Protein AF-W9ZZR2-F1 (afdb_monomer_lite)

Foldseek 3Di:
DDQVVLLVLLVVLADDDADSVLSSLCCVLQVVDSVSSNVLRVVQRVCPPVDGSNNSSVVSVVVVVVVVVVLVVLVPPCDPDNPPPCVVSVVVVVVVVVVPDDPPPPPDD

Structure (mmCIF, N/CA/C/O backbone):
data_AF-W9ZZR2-F1
#
_entry.id   AF-W9ZZR2-F1
#
loop_
_atom_site.group_PDB
_atom_site.id
_atom_site.type_symbol
_atom_site.label_atom_id
_atom_site.label_alt_id
_atom_site.label_comp_id
_atom_site.label_asym_id
_atom_site.label_entity_id
_atom_site.label_seq_id
_atom_site.pdbx_PDB_ins_code
_atom_site.Cartn_x
_atom_site.Cartn_y
_atom_site.Cartn_z
_atom_site.occupancy
_atom_site.B_iso_or_equiv
_atom_site.auth_seq_id
_atom_site.auth_comp_id
_atom_site.auth_asym_id
_atom_site.auth_atom_id
_atom_site.pdbx_PDB_model_num
ATOM 1 N N . MET A 1 1 ? 9.730 -5.876 -9.484 1.00 75.56 1 MET A N 1
ATOM 2 C CA . MET A 1 1 ? 10.234 -5.769 -8.102 1.00 75.56 1 MET A CA 1
ATOM 3 C C . MET A 1 1 ? 9.880 -7.071 -7.409 1.00 75.56 1 MET A C 1
ATOM 5 O O . MET A 1 1 ? 8.782 -7.553 -7.658 1.00 75.56 1 MET A O 1
ATOM 9 N N . ASP A 1 2 ? 10.796 -7.660 -6.647 1.00 85.00 2 ASP A N 1
ATOM 10 C CA . ASP A 1 2 ? 10.538 -8.896 -5.894 1.00 85.00 2 ASP A CA 1
ATOM 11 C C . ASP A 1 2 ? 9.971 -8.614 -4.484 1.00 85.00 2 ASP A C 1
ATOM 13 O O . ASP A 1 2 ? 9.865 -7.455 -4.061 1.00 85.00 2 ASP A O 1
ATOM 17 N N . ASP A 1 3 ? 9.591 -9.674 -3.764 1.00 82.75 3 ASP A N 1
ATOM 18 C CA . ASP A 1 3 ? 9.002 -9.590 -2.421 1.00 82.75 3 ASP A CA 1
ATOM 19 C C . ASP A 1 3 ? 9.927 -8.913 -1.407 1.00 82.75 3 ASP A C 1
ATOM 21 O O . ASP A 1 3 ? 9.482 -8.095 -0.599 1.00 82.75 3 ASP A O 1
ATOM 25 N N . ALA A 1 4 ? 11.224 -9.225 -1.453 1.00 87.12 4 ALA A N 1
ATOM 26 C CA . ALA A 1 4 ? 12.199 -8.703 -0.505 1.00 87.12 4 ALA A CA 1
ATOM 27 C C . ALA A 1 4 ? 12.405 -7.197 -0.703 1.00 87.12 4 ALA A C 1
ATOM 29 O O . ALA A 1 4 ? 12.351 -6.430 0.259 1.00 87.12 4 ALA A O 1
ATOM 30 N N . GLN A 1 5 ? 12.562 -6.764 -1.955 1.00 90.44 5 GLN A N 1
ATOM 31 C CA . GLN A 1 5 ? 12.668 -5.357 -2.329 1.00 90.44 5 GLN A CA 1
ATOM 32 C C . GLN A 1 5 ? 11.398 -4.584 -1.973 1.00 90.44 5 GLN A C 1
ATOM 34 O O . GLN A 1 5 ? 11.482 -3.455 -1.488 1.00 90.44 5 GLN A O 1
ATOM 39 N N . GLY A 1 6 ? 10.223 -5.183 -2.179 1.00 90.50 6 GLY A N 1
ATOM 40 C CA . GLY A 1 6 ? 8.955 -4.548 -1.841 1.00 90.50 6 GLY A CA 1
ATOM 41 C C . GLY A 1 6 ? 8.739 -4.380 -0.355 1.00 90.50 6 GLY A C 1
ATOM 42 O O . GLY A 1 6 ? 8.369 -3.291 0.087 1.00 90.50 6 GLY A O 1
ATOM 43 N N . LEU A 1 7 ? 9.039 -5.419 0.420 1.00 90.69 7 LEU A N 1
ATOM 44 C CA . LEU A 1 7 ? 8.944 -5.352 1.867 1.00 90.69 7 LEU A CA 1
ATOM 45 C C . LEU A 1 7 ? 9.943 -4.344 2.429 1.00 90.69 7 LEU A C 1
ATOM 47 O O . LEU A 1 7 ? 9.558 -3.515 3.246 1.00 90.69 7 LEU A O 1
ATOM 51 N N . GLN A 1 8 ? 11.184 -4.343 1.940 1.00 93.50 8 GLN A N 1
ATOM 52 C CA . GLN A 1 8 ? 12.192 -3.368 2.350 1.00 93.50 8 GLN A CA 1
ATOM 53 C C . GLN A 1 8 ? 11.769 -1.935 1.998 1.00 93.50 8 GLN A C 1
ATOM 55 O O . GLN A 1 8 ? 11.904 -1.030 2.819 1.00 93.50 8 GLN A O 1
ATOM 60 N N . LEU A 1 9 ? 11.222 -1.704 0.799 1.00 93.62 9 LEU A N 1
ATOM 61 C CA . LEU A 1 9 ? 10.700 -0.392 0.414 1.00 93.62 9 LEU A CA 1
ATOM 62 C C . LEU A 1 9 ? 9.563 0.046 1.341 1.00 93.62 9 LEU A C 1
ATOM 64 O O . LEU A 1 9 ? 9.546 1.192 1.784 1.00 93.62 9 LEU A O 1
ATOM 68 N N . PHE A 1 10 ? 8.627 -0.850 1.644 1.00 92.69 10 PHE A N 1
ATOM 69 C CA . PHE A 1 10 ? 7.491 -0.552 2.509 1.00 92.69 10 PHE A CA 1
ATOM 70 C C . PHE A 1 10 ? 7.932 -0.283 3.954 1.00 92.69 10 PHE A C 1
ATOM 72 O O . PHE A 1 10 ? 7.509 0.714 4.536 1.00 92.69 10 PHE A O 1
ATOM 79 N N . GLN A 1 11 ? 8.868 -1.083 4.480 1.00 91.88 11 GLN A N 1
ATOM 80 C CA . GLN A 1 11 ? 9.525 -0.882 5.779 1.00 91.88 11 GLN A CA 1
ATOM 81 C C . GLN A 1 11 ? 10.217 0.477 5.862 1.00 91.88 11 GLN A C 1
ATOM 83 O O . GLN A 1 11 ? 9.983 1.230 6.797 1.00 91.88 11 GLN A O 1
ATOM 88 N N . ASN A 1 12 ? 11.006 0.836 4.848 1.00 92.88 12 ASN A N 1
ATOM 89 C CA . ASN A 1 12 ? 11.715 2.115 4.805 1.00 92.88 12 ASN A CA 1
ATOM 90 C C . ASN A 1 12 ? 10.779 3.330 4.759 1.00 92.88 12 ASN A C 1
ATOM 92 O O . ASN A 1 12 ? 11.215 4.454 5.014 1.00 92.88 12 ASN A O 1
ATOM 96 N N . LYS A 1 13 ? 9.524 3.139 4.340 1.00 92.06 13 LYS A N 1
ATOM 97 C CA . LYS A 1 13 ? 8.546 4.219 4.193 1.00 92.06 13 LYS A CA 1
ATOM 98 C C . LYS A 1 13 ? 7.548 4.286 5.340 1.00 92.06 13 LYS A C 1
ATOM 100 O O . LYS A 1 13 ? 6.969 5.353 5.511 1.00 92.06 13 LYS A O 1
ATOM 105 N N . LEU A 1 14 ? 7.324 3.213 6.094 1.00 89.31 14 LEU A N 1
ATOM 106 C CA . LEU A 1 14 ? 6.409 3.194 7.235 1.00 89.31 14 LEU A CA 1
ATOM 107 C C . LEU A 1 14 ? 7.109 3.620 8.529 1.00 89.31 14 LEU A C 1
ATOM 109 O O . LEU A 1 14 ? 8.231 3.218 8.816 1.00 89.31 14 LEU A O 1
ATOM 113 N N . ASN A 1 15 ? 6.412 4.418 9.335 1.00 85.69 15 ASN A N 1
ATOM 114 C CA . ASN A 1 15 ? 6.874 4.826 10.654 1.00 85.69 15 ASN A CA 1
ATOM 115 C C . ASN A 1 15 ? 6.273 3.881 11.702 1.00 85.69 15 ASN A C 1
ATOM 117 O O . ASN A 1 15 ? 5.176 4.131 12.199 1.00 85.69 15 ASN A O 1
ATOM 121 N N . GLY A 1 16 ? 6.982 2.804 12.034 1.00 80.88 16 GLY A N 1
ATOM 122 C CA . GLY A 1 16 ? 6.587 1.876 13.096 1.00 80.88 16 GLY A CA 1
ATOM 123 C C . GLY A 1 16 ? 6.615 0.415 12.672 1.00 80.88 16 GLY A C 1
ATOM 124 O O . GLY A 1 16 ? 6.908 0.092 11.522 1.00 80.88 16 GLY A O 1
ATOM 125 N N . ASP A 1 17 ? 6.323 -0.456 13.634 1.00 80.88 17 ASP A N 1
ATOM 126 C CA . ASP A 1 17 ? 6.237 -1.891 13.396 1.00 80.88 17 ASP A CA 1
ATOM 127 C C . ASP A 1 17 ? 4.906 -2.262 12.736 1.00 80.88 17 ASP A C 1
ATOM 129 O O . ASP A 1 17 ? 3.886 -1.583 12.901 1.00 80.88 17 ASP A O 1
ATOM 133 N N . PHE A 1 18 ? 4.920 -3.344 11.974 1.00 84.38 18 PHE A N 1
ATOM 134 C CA . PHE A 1 18 ? 3.742 -3.842 11.293 1.00 84.38 18 PHE A CA 1
ATOM 135 C C . PHE A 1 18 ? 3.800 -5.348 11.113 1.00 84.38 18 PHE A C 1
ATOM 137 O O . PHE A 1 18 ? 4.859 -5.951 10.965 1.00 84.38 18 PHE A O 1
ATOM 144 N N . ASP A 1 19 ? 2.612 -5.938 11.060 1.00 88.44 19 ASP A N 1
ATOM 145 C CA . ASP A 1 19 ? 2.466 -7.344 10.739 1.00 88.44 19 ASP A CA 1
ATOM 146 C C . ASP A 1 19 ? 2.971 -7.636 9.317 1.00 88.44 19 ASP A C 1
ATOM 148 O O . ASP A 1 19 ? 2.566 -6.996 8.338 1.00 88.44 19 ASP A O 1
ATOM 152 N N . ARG A 1 20 ? 3.887 -8.600 9.219 1.00 88.12 20 ARG A N 1
ATOM 153 C CA . ARG A 1 20 ? 4.579 -8.946 7.975 1.00 88.12 20 ARG A CA 1
ATOM 154 C C . ARG A 1 20 ? 3.635 -9.598 6.971 1.00 88.12 20 ARG A C 1
ATOM 156 O O . ARG A 1 20 ? 3.781 -9.358 5.771 1.00 88.12 20 ARG A O 1
ATOM 163 N N . ASP A 1 21 ? 2.665 -10.366 7.454 1.00 90.25 21 ASP A N 1
ATOM 164 C CA . ASP A 1 21 ? 1.683 -11.038 6.605 1.00 90.25 21 ASP A CA 1
ATOM 165 C C . ASP A 1 21 ? 0.745 -9.995 5.982 1.00 90.25 21 ASP A C 1
ATOM 167 O O . ASP A 1 21 ? 0.656 -9.899 4.757 1.00 90.25 21 ASP A O 1
ATOM 171 N N . ALA A 1 22 ? 0.186 -9.089 6.795 1.00 89.31 22 ALA A N 1
ATOM 172 C CA . ALA A 1 22 ? -0.602 -7.960 6.293 1.00 89.31 22 ALA A CA 1
ATOM 173 C C . ALA A 1 22 ? 0.178 -7.058 5.316 1.00 89.31 22 ALA A C 1
ATOM 175 O O . ALA A 1 22 ? -0.387 -6.557 4.342 1.00 89.31 22 ALA A O 1
ATOM 176 N N . ALA A 1 23 ? 1.474 -6.833 5.552 1.00 91.19 23 ALA A N 1
ATOM 177 C CA . ALA A 1 23 ? 2.312 -6.083 4.620 1.00 91.19 23 ALA A CA 1
ATOM 178 C C . ALA A 1 23 ? 2.483 -6.815 3.285 1.00 91.19 23 ALA A C 1
ATOM 180 O O . ALA A 1 23 ? 2.384 -6.185 2.235 1.00 91.19 23 ALA A O 1
ATOM 181 N N . THR A 1 24 ? 2.688 -8.131 3.313 1.00 92.94 24 THR A N 1
ATOM 182 C CA . THR A 1 24 ? 2.810 -8.958 2.104 1.00 92.94 24 THR A CA 1
ATOM 183 C C . THR A 1 24 ? 1.528 -8.903 1.274 1.00 92.94 24 THR A C 1
ATOM 185 O O . THR A 1 24 ? 1.585 -8.655 0.068 1.00 92.94 24 THR A O 1
ATOM 188 N N . ASP A 1 25 ? 0.367 -8.998 1.922 1.00 93.62 25 ASP A N 1
ATOM 189 C CA . ASP A 1 25 ? -0.930 -8.879 1.253 1.00 93.62 25 ASP A CA 1
ATOM 190 C C . ASP A 1 25 ? -1.141 -7.496 0.616 1.00 93.62 25 ASP A C 1
ATOM 192 O O . ASP A 1 25 ? -1.669 -7.391 -0.495 1.00 93.62 25 ASP A O 1
ATOM 196 N N . VAL A 1 26 ? -0.695 -6.419 1.278 1.00 93.25 26 VAL A N 1
ATOM 197 C CA . VAL A 1 26 ? -0.711 -5.066 0.699 1.00 93.25 26 VAL A CA 1
ATOM 198 C C . VAL A 1 26 ? 0.193 -4.987 -0.529 1.00 93.25 26 VAL A C 1
ATOM 200 O O . VAL A 1 26 ? -0.230 -4.450 -1.551 1.00 93.25 26 VAL A O 1
ATOM 203 N N . LEU A 1 27 ? 1.412 -5.527 -0.478 1.00 94.12 27 LEU A N 1
ATOM 204 C CA . LEU A 1 27 ? 2.331 -5.513 -1.623 1.00 94.12 27 LEU A CA 1
ATOM 205 C C . LEU A 1 27 ? 1.748 -6.249 -2.832 1.00 94.12 27 LEU A C 1
ATOM 207 O O . LEU A 1 27 ? 1.791 -5.725 -3.950 1.00 94.12 27 LEU A O 1
ATOM 211 N N . TRP A 1 28 ? 1.146 -7.415 -2.592 1.00 93.19 28 TRP A N 1
ATOM 212 C CA . TRP A 1 28 ? 0.461 -8.189 -3.619 1.00 93.19 28 TRP A CA 1
ATOM 213 C C . TRP A 1 28 ? -0.726 -7.420 -4.211 1.00 93.19 28 TRP A C 1
ATOM 215 O O . TRP A 1 28 ? -0.837 -7.295 -5.434 1.00 93.19 28 TRP A O 1
ATOM 225 N N . ALA A 1 29 ? -1.566 -6.818 -3.361 1.00 90.50 29 ALA A N 1
ATOM 226 C CA . ALA A 1 29 ? -2.710 -6.011 -3.785 1.00 90.50 29 ALA A CA 1
ATOM 227 C C . ALA A 1 29 ? -2.305 -4.760 -4.591 1.00 90.50 29 ALA A C 1
ATOM 229 O O . ALA A 1 29 ? -3.064 -4.302 -5.445 1.00 90.50 29 ALA A O 1
ATOM 230 N N . LEU A 1 30 ? -1.107 -4.224 -4.345 1.00 90.94 30 LEU A N 1
ATOM 231 C CA . LEU A 1 30 ? -0.517 -3.099 -5.078 1.00 90.94 30 LEU A CA 1
ATOM 232 C C . LEU A 1 30 ? 0.314 -3.538 -6.296 1.00 90.94 30 LEU A C 1
ATOM 234 O O . LEU A 1 30 ? 1.011 -2.712 -6.892 1.00 90.94 30 LEU A O 1
ATOM 238 N N . ASN A 1 31 ? 0.271 -4.827 -6.655 1.00 90.75 31 ASN A N 1
ATOM 239 C CA . ASN A 1 31 ? 1.020 -5.430 -7.758 1.00 90.75 31 ASN A CA 1
ATOM 240 C C . ASN A 1 31 ? 2.526 -5.119 -7.723 1.00 90.75 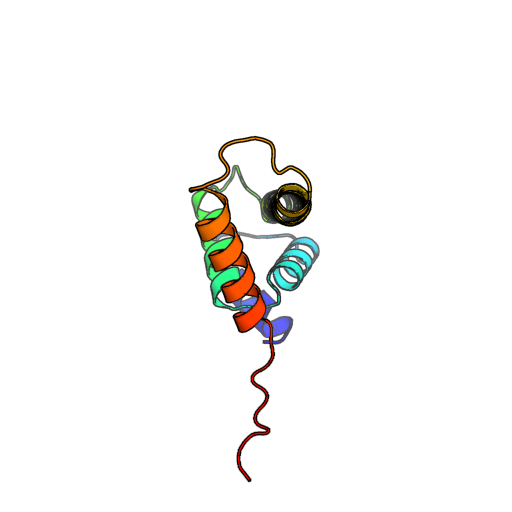31 ASN A C 1
ATOM 242 O O . ASN A 1 31 ? 3.163 -5.016 -8.771 1.00 90.75 31 ASN A O 1
ATOM 246 N N . TYR A 1 32 ? 3.097 -4.941 -6.529 1.00 89.81 32 TYR A N 1
ATOM 247 C CA . TYR A 1 32 ? 4.508 -4.598 -6.346 1.00 89.81 32 TYR A CA 1
ATOM 248 C C . TYR A 1 32 ? 4.950 -3.328 -7.101 1.00 89.81 32 TYR A C 1
ATOM 250 O O . TYR A 1 32 ? 6.122 -3.184 -7.457 1.00 89.81 32 TYR A O 1
ATOM 258 N N . ILE A 1 33 ? 4.032 -2.384 -7.351 1.00 90.81 33 ILE A N 1
ATOM 259 C CA . ILE A 1 33 ? 4.345 -1.113 -8.015 1.00 90.81 33 ILE A CA 1
ATOM 260 C C . ILE A 1 33 ? 4.981 -0.158 -6.986 1.00 90.81 33 ILE A C 1
ATOM 262 O O . ILE A 1 33 ? 4.289 0.278 -6.060 1.00 90.81 33 ILE A O 1
ATOM 266 N N . PRO A 1 34 ? 6.259 0.254 -7.139 1.00 88.88 34 PRO A N 1
ATOM 267 C CA . PRO A 1 34 ? 6.974 1.036 -6.118 1.00 88.88 34 PRO A CA 1
ATOM 268 C C . PRO A 1 34 ? 6.288 2.353 -5.734 1.00 88.88 34 PRO A C 1
ATOM 270 O O . PRO A 1 34 ? 6.294 2.764 -4.569 1.00 88.88 34 PRO A O 1
ATOM 273 N N . LEU A 1 35 ? 5.667 3.016 -6.712 1.00 92.62 35 LEU A N 1
ATOM 274 C CA . LEU A 1 35 ? 4.935 4.257 -6.484 1.00 92.62 35 LEU A CA 1
ATOM 275 C C . LEU A 1 35 ? 3.688 4.027 -5.623 1.00 92.62 35 LEU A C 1
ATOM 277 O O . LEU A 1 35 ? 3.455 4.777 -4.677 1.00 92.62 35 LEU A O 1
ATOM 281 N N . ALA A 1 36 ? 2.925 2.972 -5.912 1.00 91.19 36 ALA A N 1
ATOM 282 C CA . ALA A 1 36 ? 1.727 2.623 -5.158 1.00 91.19 36 ALA A CA 1
ATOM 283 C C . ALA A 1 36 ? 2.079 2.261 -3.705 1.00 91.19 36 ALA A C 1
ATOM 285 O O . ALA A 1 36 ? 1.429 2.731 -2.775 1.00 91.19 36 ALA A O 1
ATOM 286 N N . ILE A 1 37 ? 3.175 1.523 -3.506 1.00 93.12 37 ILE A N 1
ATOM 287 C CA . ILE A 1 3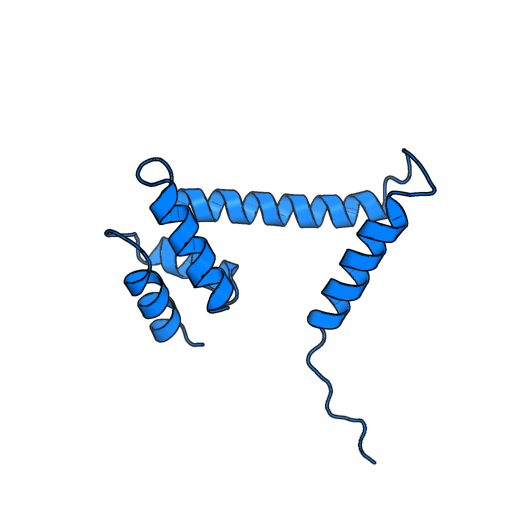7 ? 3.721 1.168 -2.186 1.00 93.12 37 ILE A CA 1
ATOM 288 C C . ILE A 1 37 ? 4.117 2.419 -1.398 1.00 93.12 37 ILE A C 1
ATOM 290 O O . ILE A 1 37 ? 3.746 2.573 -0.234 1.00 93.12 37 ILE A O 1
ATOM 294 N N . THR A 1 38 ? 4.825 3.349 -2.043 1.00 93.44 38 THR A N 1
ATOM 295 C CA . THR A 1 38 ? 5.236 4.615 -1.415 1.00 93.44 38 THR A CA 1
ATOM 296 C C . THR A 1 38 ? 4.023 5.452 -1.004 1.00 93.44 38 THR A C 1
ATOM 298 O O . THR A 1 38 ? 4.003 6.025 0.085 1.00 93.44 38 THR A O 1
ATOM 301 N N . GLN A 1 39 ? 2.990 5.504 -1.849 1.00 93.88 39 GLN A N 1
ATOM 302 C CA . GLN A 1 39 ? 1.750 6.222 -1.551 1.00 93.88 39 GLN A CA 1
ATOM 303 C C . GLN A 1 39 ? 0.956 5.565 -0.415 1.00 93.88 39 GLN A C 1
ATOM 305 O O . GLN A 1 39 ? 0.467 6.272 0.466 1.00 93.88 39 GLN A O 1
ATOM 310 N N . ALA A 1 40 ? 0.861 4.233 -0.401 1.00 93.19 40 ALA A N 1
ATOM 311 C CA . ALA A 1 40 ? 0.212 3.478 0.666 1.00 93.19 40 ALA A CA 1
ATOM 312 C C . ALA A 1 40 ? 0.880 3.742 2.022 1.00 93.19 40 ALA A C 1
ATOM 314 O O . ALA A 1 40 ? 0.206 4.126 2.979 1.00 93.19 40 ALA A O 1
ATOM 315 N N . ALA A 1 41 ? 2.210 3.636 2.084 1.00 93.75 41 ALA A N 1
ATOM 316 C CA . ALA A 1 41 ? 2.970 3.911 3.299 1.00 93.75 41 ALA A CA 1
ATOM 317 C C . ALA A 1 41 ? 2.787 5.361 3.783 1.00 93.75 41 ALA A C 1
ATOM 319 O O . ALA A 1 41 ? 2.513 5.599 4.959 1.00 93.75 41 ALA A O 1
ATOM 320 N N . ALA A 1 42 ? 2.848 6.341 2.873 1.00 92.81 42 ALA A N 1
ATOM 321 C CA . ALA A 1 42 ? 2.620 7.746 3.212 1.00 92.81 42 ALA A CA 1
ATOM 322 C C . ALA A 1 42 ? 1.202 8.003 3.754 1.00 92.81 42 ALA A C 1
ATOM 324 O O . ALA A 1 42 ? 1.028 8.775 4.700 1.00 92.81 42 ALA A O 1
ATOM 325 N N . TYR A 1 43 ? 0.187 7.351 3.179 1.00 91.19 43 TYR A N 1
ATOM 326 C CA . TYR A 1 43 ? -1.193 7.446 3.650 1.00 91.19 43 TYR A CA 1
ATOM 327 C C . TYR A 1 43 ? -1.355 6.878 5.064 1.00 91.19 43 TYR A C 1
ATOM 329 O O . TYR A 1 43 ? -1.959 7.536 5.914 1.00 91.19 43 TYR A O 1
ATOM 337 N N . ILE A 1 44 ? -0.799 5.688 5.314 1.00 91.75 44 ILE A N 1
ATOM 338 C CA . ILE A 1 44 ? -0.837 5.023 6.622 1.00 91.75 44 ILE A CA 1
ATOM 339 C C . ILE A 1 44 ? -0.154 5.906 7.669 1.00 91.75 44 ILE A C 1
ATOM 341 O O . ILE A 1 44 ? -0.782 6.252 8.665 1.00 91.75 44 ILE A O 1
ATOM 345 N N . ASN A 1 45 ? 1.065 6.384 7.402 1.00 91.25 45 ASN A N 1
ATOM 346 C CA . ASN A 1 45 ? 1.793 7.264 8.322 1.00 9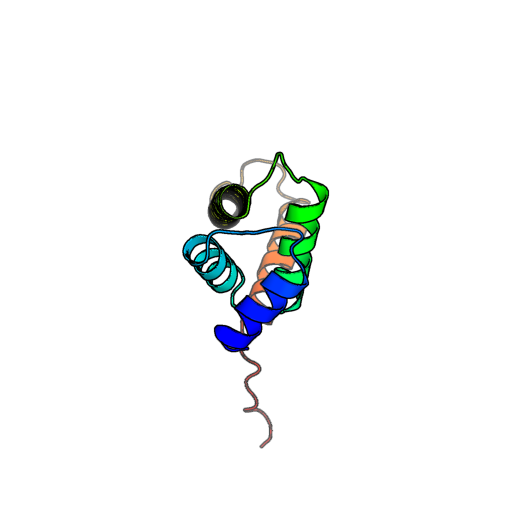1.25 45 ASN A CA 1
ATOM 347 C C . ASN A 1 45 ? 1.023 8.539 8.661 1.00 91.25 45 ASN A C 1
ATOM 349 O O . ASN A 1 45 ? 0.969 8.947 9.817 1.00 91.25 45 ASN A O 1
ATOM 353 N N . ARG A 1 46 ? 0.408 9.179 7.660 1.00 90.44 46 ARG A N 1
ATOM 354 C CA . ARG A 1 46 ? -0.346 10.423 7.865 1.00 90.44 46 ARG A CA 1
ATOM 355 C C . ARG A 1 46 ? -1.592 10.223 8.729 1.00 90.44 46 ARG A C 1
ATOM 357 O O . ARG A 1 46 ? -2.097 11.190 9.293 1.00 90.44 46 ARG A O 1
ATOM 364 N N . ARG A 1 47 ? -2.118 9.001 8.790 1.00 88.62 47 ARG A N 1
ATOM 365 C CA . ARG A 1 47 ? -3.341 8.664 9.527 1.00 88.62 47 ARG A CA 1
ATOM 366 C C . ARG A 1 47 ? -3.095 7.784 10.748 1.00 88.62 47 ARG A C 1
ATOM 368 O O . ARG A 1 47 ? -4.060 7.412 11.415 1.00 88.62 47 ARG A O 1
ATOM 375 N N . ALA A 1 48 ? -1.843 7.467 11.053 1.00 82.75 48 ALA A N 1
ATOM 376 C CA . ALA A 1 48 ? -1.478 6.792 12.283 1.00 82.75 48 ALA A CA 1
ATOM 377 C C . ALA A 1 48 ? -1.859 7.666 13.500 1.00 82.75 48 ALA A C 1
ATOM 379 O O . ALA A 1 48 ? -1.726 8.891 13.435 1.00 82.75 48 ALA A O 1
ATOM 380 N N . PRO A 1 49 ? -2.349 7.069 14.604 1.00 83.25 49 PRO A N 1
ATOM 381 C CA . PRO A 1 49 ? -2.527 5.629 14.833 1.00 83.25 49 PRO A CA 1
ATOM 382 C C . PRO A 1 49 ? -3.877 5.068 14.341 1.00 83.25 49 PRO A C 1
ATOM 384 O O . PRO A 1 49 ? -4.110 3.868 14.434 1.00 83.25 49 PRO A O 1
ATOM 387 N N . CYS A 1 50 ? -4.779 5.907 13.826 1.00 87.25 50 CYS A N 1
ATOM 388 C CA . CYS A 1 50 ? -6.144 5.511 13.459 1.00 87.25 50 CYS A CA 1
ATOM 389 C C . CYS A 1 50 ? -6.216 4.531 12.276 1.00 87.25 50 CYS A C 1
ATOM 391 O O . CYS A 1 50 ? -7.229 3.858 12.101 1.00 87.25 50 CYS A O 1
ATOM 393 N N . VAL A 1 51 ? -5.176 4.471 11.440 1.00 86.69 51 VAL A N 1
ATOM 394 C CA . VAL A 1 51 ? -5.090 3.552 10.299 1.00 86.69 51 VAL A CA 1
ATOM 395 C C . VAL A 1 51 ? -3.872 2.654 10.460 1.00 86.69 51 VAL A C 1
ATOM 397 O O . VAL A 1 51 ? -2.740 3.131 10.461 1.00 86.69 51 VAL A O 1
ATOM 400 N N . SER A 1 52 ? -4.121 1.348 10.551 1.00 91.31 52 SER A N 1
ATOM 401 C CA . SER A 1 52 ? -3.094 0.305 10.487 1.00 91.31 52 SER A CA 1
ATOM 402 C C . SER A 1 52 ? -2.911 -0.209 9.053 1.00 91.31 52 SER A C 1
ATOM 404 O O . SER A 1 52 ? -3.763 0.025 8.191 1.00 91.31 52 SER A O 1
ATOM 406 N N . VAL A 1 53 ? -1.838 -0.969 8.806 1.00 92.81 53 VAL A N 1
ATOM 407 C CA . VAL A 1 53 ? -1.612 -1.676 7.528 1.00 92.81 53 VAL A CA 1
ATOM 408 C C . VAL A 1 53 ? -2.809 -2.565 7.167 1.00 92.81 53 VAL A C 1
ATOM 410 O O . VAL A 1 53 ? -3.295 -2.514 6.038 1.00 92.81 53 VAL A O 1
ATOM 413 N N . LYS A 1 54 ? -3.354 -3.302 8.142 1.00 92.44 54 LYS A N 1
ATOM 414 C CA . LYS A 1 54 ? -4.529 -4.163 7.951 1.00 92.44 54 LYS A CA 1
ATOM 415 C C . LYS A 1 54 ? -5.780 -3.360 7.582 1.00 92.44 54 LYS A C 1
ATOM 417 O O . LYS A 1 54 ? -6.448 -3.666 6.603 1.00 92.44 54 LYS A O 1
ATOM 422 N N . THR A 1 55 ? -6.058 -2.275 8.306 1.00 91.50 55 THR A N 1
ATOM 423 C CA . THR A 1 55 ? -7.209 -1.401 8.016 1.00 91.50 55 THR A CA 1
ATOM 424 C C . THR A 1 55 ? -7.102 -0.756 6.631 1.00 91.50 55 THR A C 1
ATOM 426 O O . THR A 1 55 ? -8.107 -0.587 5.936 1.00 91.50 55 THR A O 1
ATOM 429 N N . TYR A 1 56 ? -5.885 -0.396 6.211 1.00 92.62 56 TYR A N 1
ATOM 430 C CA . TYR A 1 56 ? -5.631 0.086 4.857 1.00 92.62 56 TYR A CA 1
ATOM 431 C C . TYR A 1 56 ? -5.939 -0.989 3.809 1.00 92.62 56 TYR A C 1
ATOM 433 O O . TYR A 1 56 ? -6.639 -0.688 2.842 1.00 92.62 56 TYR A O 1
ATOM 441 N N . LEU A 1 57 ? -5.472 -2.226 4.014 1.00 92.56 57 LEU A N 1
ATOM 442 C CA . LEU A 1 57 ? -5.730 -3.351 3.113 1.00 92.56 57 LEU A CA 1
ATOM 443 C C . LEU A 1 57 ? -7.231 -3.597 2.929 1.00 92.56 57 LEU A C 1
ATOM 445 O O . LEU A 1 57 ? -7.701 -3.648 1.792 1.00 92.56 57 LEU A O 1
ATOM 449 N N . ASP A 1 58 ? -7.987 -3.664 4.026 1.00 91.19 58 ASP A N 1
ATOM 450 C CA . ASP A 1 58 ? -9.440 -3.868 3.991 1.00 91.19 58 ASP A CA 1
ATOM 451 C C . ASP A 1 58 ? -10.131 -2.757 3.179 1.00 91.19 58 ASP A C 1
ATOM 453 O O . ASP A 1 58 ? -10.916 -3.021 2.263 1.00 91.19 58 ASP A O 1
ATOM 457 N N . THR A 1 59 ? -9.762 -1.498 3.446 1.00 88.69 59 THR A N 1
ATOM 458 C CA . THR A 1 59 ? -10.299 -0.319 2.742 1.00 88.69 59 THR A CA 1
ATOM 459 C C . THR A 1 59 ? -9.944 -0.335 1.252 1.00 88.69 59 THR A C 1
ATOM 461 O O . THR A 1 59 ? -10.770 0.009 0.398 1.00 88.69 59 THR A O 1
ATOM 464 N N . PHE A 1 60 ? -8.713 -0.727 0.918 1.00 88.12 60 PHE A N 1
ATOM 465 C CA . PHE A 1 60 ? -8.233 -0.825 -0.456 1.00 88.12 60 PHE A CA 1
ATOM 466 C C . PHE A 1 60 ? -9.000 -1.902 -1.229 1.00 88.12 60 PHE A C 1
ATOM 468 O O . PHE A 1 60 ? -9.499 -1.636 -2.324 1.00 88.12 60 PHE A O 1
ATOM 475 N N . GLN A 1 61 ? -9.165 -3.090 -0.643 1.00 87.62 61 GLN A N 1
ATOM 476 C CA . GLN A 1 61 ? -9.903 -4.194 -1.252 1.00 87.62 61 GLN A CA 1
ATOM 477 C C . GLN A 1 61 ? -11.387 -3.864 -1.433 1.00 87.62 61 GLN A C 1
ATOM 479 O O . GLN A 1 61 ? -11.953 -4.149 -2.490 1.00 87.62 61 GLN A O 1
ATOM 484 N N . GLU A 1 62 ? -12.023 -3.232 -0.443 1.00 84.88 62 GLU A N 1
ATOM 485 C CA . GLU A 1 62 ? -13.411 -2.779 -0.558 1.00 84.88 62 GLU A CA 1
ATOM 486 C C . GLU A 1 62 ? -13.560 -1.742 -1.679 1.00 84.88 62 GLU A C 1
ATOM 488 O O . GLU A 1 62 ? -14.461 -1.844 -2.513 1.00 84.88 62 GLU A O 1
ATOM 493 N N . SER A 1 63 ? -12.640 -0.778 -1.753 1.00 77.44 63 SER A N 1
ATOM 494 C CA . SER A 1 63 ? -12.624 0.236 -2.811 1.00 77.44 63 SER A CA 1
ATOM 495 C C . SER A 1 63 ? -12.408 -0.381 -4.191 1.00 77.44 63 SER A C 1
ATOM 497 O O . SER A 1 63 ? -13.043 0.041 -5.154 1.00 77.44 63 SER A O 1
ATOM 499 N N . ASN A 1 64 ? -11.552 -1.398 -4.306 1.00 76.75 64 ASN A N 1
ATOM 500 C CA . ASN A 1 64 ? -11.304 -2.090 -5.567 1.00 76.75 64 ASN A CA 1
ATOM 501 C C . ASN A 1 64 ? -12.527 -2.902 -6.023 1.00 76.75 64 ASN A C 1
ATOM 503 O O . ASN A 1 64 ? -12.919 -2.829 -7.185 1.00 76.75 64 ASN A O 1
ATOM 507 N N . LYS A 1 65 ? -13.199 -3.597 -5.093 1.00 74.56 65 LYS A N 1
ATOM 508 C CA . LYS A 1 65 ? -14.479 -4.277 -5.355 1.00 74.56 65 LYS A CA 1
ATOM 509 C C . LYS A 1 65 ? -15.559 -3.283 -5.784 1.00 74.56 65 LYS A C 1
ATOM 511 O O . LYS A 1 65 ? -16.251 -3.527 -6.766 1.00 74.56 65 LYS A O 1
ATOM 516 N N . LYS A 1 66 ? -15.673 -2.137 -5.101 1.00 71.56 66 LYS A N 1
ATOM 517 C CA . LYS A 1 66 ? -16.606 -1.060 -5.474 1.00 71.56 66 LYS A CA 1
ATOM 518 C C . LYS A 1 66 ? -16.294 -0.489 -6.853 1.00 71.56 66 LYS A C 1
ATOM 520 O O . LYS A 1 66 ? -17.223 -0.317 -7.624 1.00 71.56 66 LYS A O 1
ATOM 525 N N . LYS A 1 67 ? -15.024 -0.249 -7.196 1.00 66.44 67 LYS A N 1
ATOM 526 C CA . LYS A 1 67 ? -14.619 0.180 -8.546 1.00 66.44 67 LYS A CA 1
ATOM 527 C C . LYS A 1 67 ? -14.999 -0.851 -9.604 1.00 66.44 67 LYS A C 1
ATOM 529 O O . LYS A 1 67 ? -15.609 -0.480 -10.594 1.00 66.44 67 LYS A O 1
ATOM 534 N N . GLY A 1 68 ? -14.706 -2.131 -9.369 1.00 61.06 68 GLY A N 1
ATOM 535 C CA . GLY A 1 68 ? -15.130 -3.212 -10.263 1.00 61.06 68 GLY A CA 1
ATOM 536 C C . GLY A 1 68 ? -16.649 -3.259 -10.432 1.00 61.06 68 GLY A C 1
ATOM 537 O O . GLY A 1 68 ? -17.140 -3.367 -11.549 1.00 61.06 68 GLY A O 1
ATOM 538 N N . ASN A 1 69 ? -17.397 -3.086 -9.340 1.00 60.38 69 ASN A N 1
ATOM 539 C CA . ASN A 1 69 ? -18.855 -3.030 -9.369 1.00 60.38 69 ASN A CA 1
ATOM 540 C C . ASN A 1 69 ? -19.387 -1.783 -10.075 1.00 60.38 69 ASN A C 1
ATOM 542 O O . ASN A 1 69 ? -20.378 -1.904 -10.772 1.00 60.38 69 ASN A O 1
ATOM 546 N N . LEU A 1 70 ? -18.773 -0.608 -9.904 1.00 55.81 70 LEU A N 1
ATOM 547 C CA . LEU A 1 70 ? -19.165 0.618 -10.604 1.00 55.81 70 LEU A CA 1
ATOM 548 C C . LEU A 1 70 ? -18.912 0.484 -12.105 1.00 55.81 70 LEU A C 1
ATOM 550 O O . LEU A 1 70 ? -19.822 0.731 -12.877 1.00 55.81 70 LEU A O 1
ATOM 554 N N . LEU A 1 71 ? -17.744 -0.019 -12.511 1.00 58.44 71 LEU A N 1
ATOM 555 C CA . LEU A 1 71 ? -17.446 -0.295 -13.920 1.00 58.44 71 LEU A CA 1
ATOM 556 C C . LEU A 1 71 ? -18.418 -1.325 -14.520 1.00 58.44 71 LEU A C 1
ATOM 558 O O . LEU A 1 71 ? -18.914 -1.144 -15.626 1.00 58.44 71 LEU A O 1
ATOM 562 N N . ASN A 1 72 ? -18.746 -2.385 -13.775 1.00 56.69 72 ASN A N 1
ATOM 563 C CA . ASN A 1 72 ? -19.714 -3.395 -14.210 1.00 56.69 72 ASN A CA 1
ATOM 564 C C . ASN A 1 72 ? -21.163 -2.871 -14.206 1.00 56.69 72 ASN A C 1
ATOM 566 O O . ASN A 1 72 ? -21.985 -3.279 -15.020 1.00 56.69 72 ASN A O 1
ATOM 570 N N . ARG A 1 73 ? -21.494 -1.966 -13.279 1.00 47.97 73 ARG A N 1
ATOM 571 C CA . ARG A 1 73 ? -22.824 -1.369 -13.145 1.00 47.97 73 ARG A CA 1
ATOM 572 C C . ARG A 1 73 ? -23.059 -0.277 -14.178 1.00 47.97 73 ARG A C 1
ATOM 574 O O . ARG A 1 73 ? -24.149 -0.240 -14.721 1.00 47.97 73 ARG A O 1
ATOM 581 N N . ASP A 1 74 ? -22.074 0.548 -14.506 1.00 49.88 74 ASP A N 1
ATOM 582 C CA . ASP A 1 74 ? -22.191 1.551 -15.572 1.00 49.88 74 ASP A CA 1
ATOM 583 C C . ASP A 1 74 ? -22.263 0.892 -16.962 1.00 49.88 74 ASP A C 1
ATOM 585 O O . ASP A 1 74 ? -22.886 1.438 -17.869 1.00 49.88 74 ASP A O 1
ATOM 589 N N . ALA A 1 75 ? -21.752 -0.337 -17.110 1.00 49.12 75 ALA A N 1
ATOM 590 C CA . ALA A 1 75 ? -22.032 -1.177 -18.276 1.00 49.12 75 ALA A CA 1
ATOM 591 C C . ALA A 1 75 ? -23.494 -1.691 -18.337 1.00 49.12 75 ALA A C 1
ATOM 593 O O . ALA A 1 75 ? -23.934 -2.127 -19.400 1.00 49.12 75 ALA A O 1
ATOM 594 N N . GLY A 1 76 ? -24.255 -1.653 -17.231 1.00 44.28 76 GLY A N 1
ATOM 595 C CA . GLY A 1 76 ? -25.598 -2.246 -17.120 1.00 44.28 76 GLY A CA 1
ATOM 596 C C . GLY A 1 76 ? -26.744 -1.327 -16.654 1.00 44.28 76 GLY A C 1
ATOM 597 O O . GLY A 1 76 ? -27.902 -1.711 -16.798 1.00 44.28 76 GLY A O 1
ATOM 598 N N . ASP A 1 77 ? -26.482 -0.135 -16.113 1.00 46.84 77 ASP A N 1
ATOM 599 C CA . ASP A 1 77 ? -27.470 0.735 -15.444 1.00 46.84 77 ASP A CA 1
ATOM 600 C C . ASP A 1 77 ? -27.472 2.149 -16.063 1.00 46.84 77 ASP A C 1
ATOM 602 O O . ASP A 1 77 ? -27.231 3.164 -15.410 1.00 46.84 77 ASP A O 1
ATOM 606 N N . LEU A 1 78 ? -27.760 2.203 -17.369 1.00 47.81 78 LEU A N 1
ATOM 607 C CA . LEU A 1 78 ? -27.999 3.408 -18.182 1.00 47.81 78 LEU A CA 1
ATOM 608 C C . LEU A 1 78 ? -29.301 4.131 -17.780 1.00 47.81 78 LEU A C 1
ATOM 610 O O . LEU A 1 78 ? -30.219 4.259 -18.589 1.00 47.81 78 LEU A O 1
ATOM 614 N N . ARG A 1 79 ? -29.462 4.557 -16.522 1.00 50.03 79 ARG A N 1
ATOM 615 C CA . ARG A 1 79 ? -30.719 5.201 -16.089 1.00 50.03 79 ARG A CA 1
ATOM 616 C C . ARG A 1 79 ? -30.619 6.599 -15.500 1.00 50.03 79 ARG A C 1
ATOM 618 O O . ARG A 1 79 ? -31.659 7.081 -15.053 1.00 50.03 79 ARG A O 1
ATOM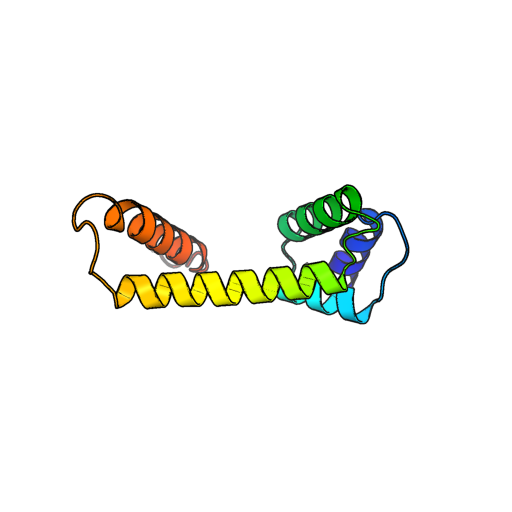 625 N N . ARG A 1 80 ? -29.481 7.306 -15.558 1.00 46.28 80 ARG A N 1
ATOM 626 C CA . ARG A 1 80 ? -29.464 8.774 -15.360 1.00 46.28 80 ARG A CA 1
ATOM 627 C C . ARG A 1 80 ? -28.381 9.489 -16.183 1.00 46.28 80 ARG A C 1
ATOM 629 O O . ARG A 1 80 ? -27.203 9.196 -16.044 1.00 46.28 80 ARG A O 1
ATOM 636 N N . ASP A 1 81 ? -28.853 10.456 -16.970 1.00 45.25 81 ASP A N 1
ATOM 637 C CA . ASP A 1 81 ? -28.158 11.421 -17.840 1.00 45.25 81 ASP A CA 1
ATOM 638 C C . ASP A 1 81 ? -27.256 10.850 -18.953 1.00 45.25 81 ASP A C 1
ATOM 640 O O . ASP A 1 81 ? -26.055 10.631 -18.801 1.00 45.25 81 ASP A O 1
ATOM 644 N N . GLU A 1 82 ? -27.874 10.650 -20.120 1.00 49.44 82 GLU A N 1
ATOM 645 C CA . GLU A 1 82 ? -27.360 9.913 -21.282 1.00 49.44 82 GLU A CA 1
ATOM 646 C C . GLU A 1 82 ? -26.224 10.607 -22.059 1.00 49.44 82 GLU A C 1
ATOM 648 O O . GLU A 1 82 ? -25.667 10.005 -22.973 1.00 49.44 82 GLU A O 1
ATOM 653 N N . THR A 1 83 ? -25.839 11.847 -21.733 1.00 51.72 83 THR A N 1
ATOM 654 C CA . THR A 1 83 ? -24.966 12.640 -22.628 1.00 51.72 83 THR A CA 1
ATOM 655 C C . THR A 1 83 ? -23.598 13.032 -22.067 1.00 51.72 83 THR A C 1
ATOM 657 O O . THR A 1 83 ? -22.666 13.188 -22.853 1.00 51.72 83 THR A O 1
ATOM 660 N N . VAL A 1 84 ? -23.420 13.161 -20.744 1.00 49.59 84 VAL A N 1
ATOM 661 C CA . VAL A 1 84 ? -22.179 13.739 -20.172 1.00 49.59 84 VAL A CA 1
ATOM 662 C C . VAL A 1 84 ? -21.377 12.757 -19.309 1.00 49.59 84 VAL A C 1
ATOM 664 O O . VAL A 1 84 ? -20.148 12.799 -19.335 1.00 49.59 84 VAL A O 1
ATOM 667 N N . SER A 1 85 ? -22.022 11.827 -18.594 1.00 54.84 85 SER A N 1
ATOM 668 C CA . SER A 1 85 ? -21.309 10.927 -17.664 1.00 54.84 85 SER A CA 1
ATOM 669 C C . SER A 1 85 ? -20.661 9.708 -18.326 1.00 54.84 85 SER A C 1
ATOM 671 O O . SER A 1 85 ? -19.707 9.157 -17.780 1.00 54.84 85 SER A O 1
ATOM 673 N N . ASN A 1 86 ? -21.117 9.301 -19.513 1.00 52.94 86 ASN A N 1
ATOM 674 C CA . ASN A 1 86 ? -20.602 8.091 -20.157 1.00 52.94 86 ASN A CA 1
ATOM 675 C C . ASN A 1 86 ? -19.231 8.327 -20.820 1.00 52.94 86 ASN A C 1
ATOM 677 O O . ASN A 1 86 ? -18.348 7.484 -20.738 1.00 52.94 86 ASN A O 1
ATOM 681 N N . SER A 1 87 ? -18.992 9.508 -21.403 1.00 60.38 87 SER A N 1
ATOM 682 C CA . SER A 1 87 ? -17.739 9.785 -22.125 1.00 60.38 87 SER A CA 1
ATOM 683 C C . SER A 1 87 ? -16.519 9.782 -21.207 1.00 60.38 87 SER A C 1
ATOM 685 O O . SER A 1 87 ? -15.484 9.233 -21.573 1.00 60.38 87 SER A O 1
ATOM 687 N N . VAL A 1 88 ? -16.638 10.342 -20.001 1.00 60.12 88 VAL A N 1
ATOM 688 C CA . VAL A 1 88 ? -15.538 10.391 -19.034 1.00 60.12 88 VAL A CA 1
ATOM 689 C C . VAL A 1 88 ? -15.219 8.981 -18.549 1.00 60.12 88 VAL A C 1
ATOM 691 O O . VAL A 1 88 ? -14.075 8.556 -18.677 1.00 60.12 88 VAL A O 1
ATOM 694 N N . VAL A 1 89 ? -16.212 8.223 -18.072 1.00 59.47 89 VAL A N 1
ATOM 695 C CA . VAL A 1 89 ? -16.007 6.853 -17.566 1.00 59.47 89 VAL A CA 1
ATOM 696 C C . VAL A 1 89 ? -15.501 5.915 -18.664 1.00 59.47 89 VAL A C 1
ATOM 698 O O . VAL A 1 89 ? -14.532 5.197 -18.431 1.00 59.47 89 VAL A O 1
ATOM 701 N N . VAL A 1 90 ? -16.061 5.986 -19.875 1.00 62.25 90 VAL A N 1
ATOM 702 C CA . VAL A 1 90 ? -15.579 5.221 -21.036 1.00 62.25 90 VAL A CA 1
ATOM 703 C C . VAL A 1 90 ? -14.148 5.605 -21.386 1.00 62.25 90 VAL A C 1
ATOM 705 O O . VAL A 1 90 ? -13.323 4.726 -21.608 1.00 62.25 90 VAL A O 1
ATOM 708 N N . THR A 1 91 ? -13.806 6.895 -21.377 1.00 64.81 91 THR A N 1
ATOM 709 C CA . THR A 1 91 ? -12.425 7.333 -21.636 1.00 64.81 91 THR A CA 1
ATOM 710 C C . THR A 1 91 ? -11.471 6.796 -20.568 1.00 64.81 91 THR A C 1
ATOM 712 O O . THR A 1 91 ? -10.397 6.298 -20.904 1.00 64.81 91 THR A O 1
ATOM 715 N N . TRP A 1 92 ? -11.855 6.828 -19.287 1.00 66.81 92 TRP A N 1
ATOM 716 C CA . TRP A 1 92 ? -11.070 6.231 -18.199 1.00 66.81 92 TRP A CA 1
ATOM 717 C C . TRP A 1 92 ? -10.930 4.714 -18.348 1.00 66.81 92 TRP A C 1
ATOM 719 O O . TRP A 1 92 ? -9.839 4.192 -18.139 1.00 66.81 92 TRP A O 1
ATOM 729 N N . GLN A 1 93 ? -11.988 4.004 -18.737 1.00 63.19 93 GLN A N 1
ATOM 730 C CA . GLN A 1 93 ? -11.934 2.564 -18.976 1.00 63.19 93 GLN A CA 1
ATOM 731 C C . GLN A 1 93 ? -11.013 2.227 -20.154 1.00 63.19 93 GLN A C 1
ATOM 733 O O . GLN A 1 93 ? -10.103 1.420 -19.992 1.00 63.19 93 GLN A O 1
ATOM 738 N N . VAL A 1 94 ? -11.193 2.883 -21.303 1.00 65.38 94 VAL A N 1
ATOM 739 C CA . VAL A 1 94 ? -10.380 2.666 -22.511 1.00 65.38 94 VAL A CA 1
ATOM 740 C C . VAL A 1 94 ? -8.907 2.941 -22.227 1.00 65.38 94 VAL A C 1
ATOM 742 O O . VAL A 1 94 ? -8.048 2.123 -22.547 1.00 65.38 94 VAL A O 1
ATOM 745 N N . THR A 1 95 ? -8.598 4.066 -21.582 1.00 69.00 95 THR A N 1
ATOM 746 C CA . THR A 1 95 ? -7.207 4.405 -21.247 1.00 69.00 95 THR A CA 1
ATOM 747 C C . THR A 1 95 ? -6.610 3.441 -20.222 1.00 69.00 95 THR A C 1
ATOM 749 O O . THR A 1 95 ? -5.453 3.046 -20.355 1.00 69.00 95 THR A O 1
ATOM 752 N N . PHE A 1 96 ? -7.382 2.990 -19.231 1.00 64.38 96 PHE A N 1
ATOM 753 C CA . PHE A 1 96 ? -6.911 2.010 -18.251 1.00 64.38 96 PHE A CA 1
ATOM 754 C C . PHE A 1 96 ? -6.697 0.615 -18.863 1.00 64.38 96 PHE A C 1
ATOM 756 O O . PHE A 1 96 ? -5.734 -0.069 -18.509 1.00 64.38 96 PHE A O 1
ATOM 763 N N . GLU A 1 97 ? -7.546 0.198 -19.804 1.00 58.84 97 GLU A N 1
ATOM 764 C CA . GLU A 1 97 ? -7.373 -1.037 -20.578 1.00 58.84 97 GLU A CA 1
ATOM 765 C C . GLU A 1 97 ? -6.139 -0.969 -21.490 1.00 58.84 97 GLU A C 1
ATOM 767 O O . GLU A 1 97 ? -5.368 -1.928 -21.538 1.00 58.84 97 GLU A O 1
ATOM 772 N N . GLN A 1 98 ? -5.878 0.175 -22.133 1.00 58.78 98 GLN A N 1
ATOM 773 C CA . GLN A 1 98 ? -4.673 0.385 -22.947 1.00 58.78 98 GLN A CA 1
ATOM 774 C C . GLN A 1 98 ? -3.378 0.299 -22.131 1.00 58.78 98 GLN A C 1
ATOM 776 O O . GLN A 1 98 ? -2.403 -0.280 -22.598 1.00 58.78 98 GLN A O 1
ATOM 781 N N . ILE A 1 99 ? -3.366 0.815 -20.899 1.00 61.56 99 ILE A N 1
ATOM 782 C CA . ILE A 1 99 ? -2.199 0.730 -20.001 1.00 61.56 99 ILE A CA 1
ATOM 783 C C . ILE A 1 99 ? -1.960 -0.712 -19.512 1.00 61.56 99 ILE A C 1
ATOM 785 O O . ILE A 1 99 ? -0.838 -1.072 -19.156 1.00 61.56 99 ILE A O 1
ATOM 789 N N . ARG A 1 100 ? -3.004 -1.551 -19.484 1.00 54.25 100 ARG A N 1
ATOM 790 C CA . ARG A 1 100 ? -2.924 -2.961 -19.068 1.00 54.25 100 ARG A CA 1
ATOM 791 C C . ARG A 1 100 ? -2.445 -3.908 -20.161 1.00 54.25 100 ARG A C 1
ATOM 793 O O . ARG A 1 100 ? -2.059 -5.031 -19.835 1.00 54.25 100 ARG A O 1
ATOM 800 N N . LEU A 1 101 ? -2.473 -3.495 -21.425 1.00 46.28 101 LEU A N 1
ATOM 801 C CA . LEU A 1 101 ? -1.880 -4.286 -22.493 1.00 46.2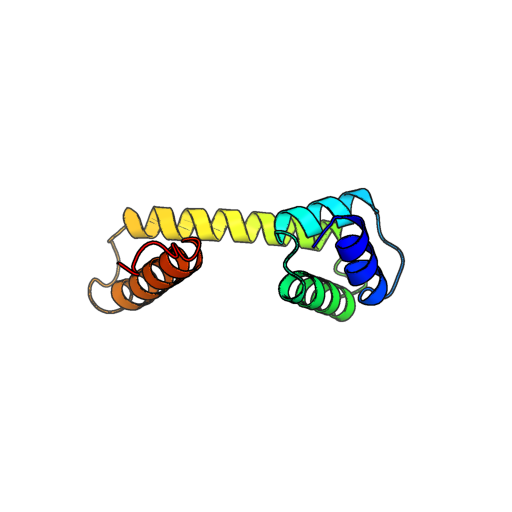8 101 LEU A CA 1
ATOM 802 C C . LEU A 1 101 ? -0.352 -4.208 -22.355 1.00 46.28 101 LEU A C 1
ATOM 804 O O . LEU A 1 101 ? 0.200 -3.106 -22.366 1.00 46.28 101 LEU A O 1
ATOM 808 N N . PRO A 1 102 ? 0.357 -5.342 -22.204 1.00 51.19 102 PRO A N 1
ATOM 809 C CA . PRO A 1 102 ? 1.807 -5.325 -22.297 1.00 51.19 102 PRO A CA 1
ATOM 810 C C . PRO A 1 102 ? 2.159 -4.782 -23.680 1.00 51.19 102 PRO A C 1
ATOM 812 O O . PRO A 1 102 ? 1.590 -5.244 -24.670 1.00 51.19 102 PRO A O 1
ATOM 815 N N . TYR A 1 103 ? 3.048 -3.786 -23.738 1.00 53.97 103 TYR A N 1
ATOM 816 C CA . TYR A 1 103 ? 3.591 -3.276 -24.995 1.00 53.97 103 TYR A CA 1
ATOM 817 C C . TYR A 1 103 ? 4.039 -4.468 -25.842 1.00 53.97 103 TYR A C 1
ATOM 819 O O . TYR A 1 103 ? 5.011 -5.152 -25.522 1.00 53.97 103 TYR A O 1
ATOM 827 N N . ARG A 1 104 ? 3.258 -4.765 -26.879 1.00 49.28 104 ARG A N 1
ATOM 828 C CA . ARG A 1 104 ? 3.551 -5.808 -27.847 1.00 49.28 104 ARG A CA 1
ATOM 829 C C . ARG A 1 104 ? 4.495 -5.172 -28.855 1.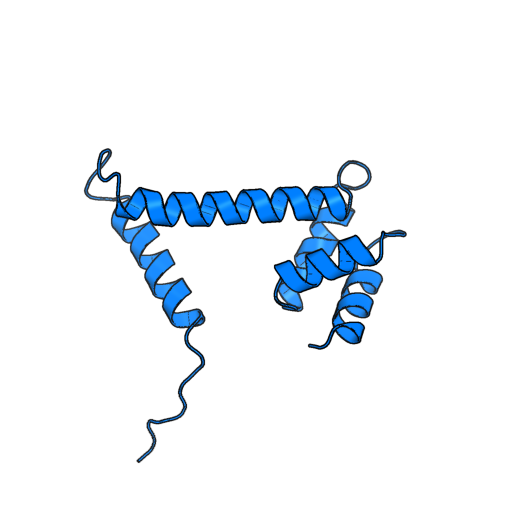00 49.28 104 ARG A C 1
ATOM 831 O O . ARG A 1 104 ? 4.075 -4.427 -29.735 1.00 49.28 104 ARG A O 1
ATOM 838 N N . GLU A 1 105 ? 5.789 -5.374 -28.645 1.00 53.31 105 GLU A N 1
ATOM 839 C CA . GLU A 1 105 ? 6.817 -5.062 -29.637 1.00 53.31 105 GLU A CA 1
ATOM 840 C C . GLU A 1 105 ? 6.786 -6.115 -30.757 1.00 53.31 105 GLU A C 1
ATOM 842 O O . GLU A 1 105 ? 7.712 -6.900 -30.926 1.00 53.31 105 GLU A O 1
ATOM 847 N N . ASP A 1 106 ? 5.692 -6.183 -31.512 1.00 56.41 106 ASP A N 1
ATOM 848 C CA . ASP A 1 106 ? 5.576 -7.023 -32.710 1.00 56.41 106 ASP A CA 1
ATOM 849 C C . ASP A 1 106 ? 5.078 -6.230 -33.922 1.00 56.41 106 ASP A C 1
ATOM 851 O O . ASP A 1 106 ? 4.336 -6.729 -34.765 1.00 56.41 106 ASP A O 1
ATOM 855 N N . MET A 1 107 ? 5.562 -4.992 -34.057 1.00 54.38 107 MET A N 1
ATOM 856 C CA . MET A 1 107 ? 5.424 -4.236 -35.300 1.00 54.38 107 MET A CA 1
ATOM 857 C C . MET A 1 107 ? 6.704 -3.474 -35.661 1.00 54.38 107 MET A C 1
ATOM 859 O O . MET A 1 107 ? 6.733 -2.251 -35.722 1.00 54.38 107 MET A O 1
ATOM 863 N N . LEU A 1 108 ? 7.771 -4.230 -35.922 1.00 49.34 108 LEU A N 1
ATOM 864 C CA . LEU A 1 108 ? 8.821 -3.843 -36.866 1.00 49.34 108 LEU A CA 1
ATOM 865 C C . LEU A 1 108 ? 9.143 -5.066 -37.739 1.00 49.34 108 LEU A C 1
ATOM 867 O O . LEU A 1 108 ? 10.001 -5.880 -37.403 1.00 49.34 108 LEU A O 1
ATOM 871 N N . LEU A 1 109 ? 8.394 -5.190 -38.836 1.00 51.56 109 LEU A N 1
ATOM 872 C CA . LEU A 1 109 ? 8.872 -5.778 -40.088 1.00 51.56 109 LEU A CA 1
ATOM 873 C C . LEU A 1 109 ? 9.129 -4.629 -41.061 1.00 51.56 109 LEU A C 1
ATOM 875 O O . LEU A 1 109 ? 8.265 -3.723 -41.108 1.00 51.56 109 LEU A O 1
#

pLDDT: mean 75.66, std 17.38, range [44.28, 94.12]

Radius of gyration: 18.01 Å; chains: 1; bounding box: 43×25×55 Å

Sequence (109 aa):
MDDAQGLQLFQNKLNGDFDRDAATDVLWALNYIPLAITQAAAYINRRAPCVSVKTYLDTFQESNKKKGNLLNRDAGDLRRDETVSNSVVVTWQVTFEQIRLPYREDMLL

Organism: NCBI:txid1089452

Secondary structure (DSSP, 8-state):
--HHHHHHHHHHHSSS---HHHHHHHHHHTTT-HHHHHHHHHHHHHHTTT--HHHHHHHHHHHHHHHHHHHHHHTT---S-TTTHHHHHHHHHHHHHHHHS--------